Protein AF-A0A0K8UJ64-F1 (afdb_monomer_lite)

pLDDT: mean 93.11, std 8.64, range [41.31, 98.75]

Sequence (157 aa):
MIINDWLKYTELQLVPYGKVTAWTDPTTNITTLYCQHGHSECELNALHACIVEHNDVNEQIKLIRCLLTGHATSLDECAKNLVIDVSVVKECKSTRSTPDILKKYGEMTDALDLSFVPSVTFDDKFDRWRQRYFIYNFPIIFCREYNNKFNISLPQC

Organism: Bactrocera latifrons (NCBI:txid174628)

Radius of gyration: 17.2 Å; chains: 1; bounding box: 41×23×53 Å

Foldseek 3Di:
DVVPQCVVVDPDDDQLDWDKDWDADPVPRDIDIDDPVPDVSLLLSLLLLLLRVPDDPVSSCQQNVQVVPDPPRDSVNSCVVVVHDCVSSVVSSVVDDSCVSNVVSCVLPVVAPAPGPDFDDDPSDGDNVCRVVCVVCVVVVSQVSSCVVPVDGRPSD

Secondary structure (DSSP, 8-state):
-TTHHHHTT---------S-EEEE-TTT--EEEE-TT-HHHHHHHHHHHHHHHHS-HHHHHHHHHHHHT-TT--HHHHHHHHT---HHHHHHHHHS-HHHHHHHHHHHHHTS---SSS---BTTB--TTTHHHHHHTHHHHHHHHHHHHHS---TT-

InterPro domains:
  IPR004911 Gamma interferon inducible lysosomal thiol reductase GILT [PF03227] (5-81)
  IPR004911 Gamma interferon inducible lysosomal thiol reductase GILT [PTHR13234] (6-149)

Structure (mmCIF, N/CA/C/O backbone):
data_AF-A0A0K8UJ64-F1
#
_entry.id   AF-A0A0K8UJ64-F1
#
loop_
_atom_site.group_PDB
_atom_site.id
_atom_site.type_symbol
_atom_site.label_atom_id
_atom_site.label_alt_id
_atom_site.label_comp_id
_atom_site.label_asym_id
_atom_site.label_entity_id
_atom_site.label_seq_id
_atom_site.pdbx_PDB_ins_code
_atom_site.Cartn_x
_atom_site.Cartn_y
_atom_site.Cartn_z
_atom_site.occupancy
_atom_site.B_iso_or_equiv
_atom_site.auth_seq_id
_atom_site.auth_comp_id
_atom_site.auth_asym_id
_atom_site.auth_atom_id
_atom_site.pdbx_PDB_model_num
ATOM 1 N N . MET A 1 1 ? -0.816 7.435 22.000 1.00 41.31 1 MET A N 1
ATOM 2 C CA . MET A 1 1 ? -0.368 6.517 20.930 1.00 41.31 1 MET A CA 1
ATOM 3 C C . MET A 1 1 ? -1.605 6.082 20.151 1.00 41.31 1 MET A C 1
ATOM 5 O O . MET A 1 1 ? -2.179 5.053 20.450 1.00 41.31 1 MET A O 1
ATOM 9 N N . ILE A 1 2 ? -2.055 6.924 19.213 1.00 46.38 2 ILE A N 1
ATOM 10 C CA . ILE A 1 2 ? -3.376 6.831 18.545 1.00 46.38 2 ILE A CA 1
ATOM 11 C C . ILE A 1 2 ? -3.511 5.572 17.661 1.00 46.38 2 ILE A C 1
ATOM 13 O O . ILE A 1 2 ? -4.613 5.129 17.361 1.00 46.38 2 ILE A O 1
ATOM 17 N N . ILE A 1 3 ? -2.384 4.963 17.279 1.00 52.97 3 ILE A N 1
ATOM 18 C CA . ILE A 1 3 ? -2.336 3.785 16.404 1.00 52.97 3 ILE A CA 1
ATOM 19 C C . ILE A 1 3 ? -2.857 2.515 17.115 1.00 52.97 3 ILE A C 1
ATOM 21 O O . ILE A 1 3 ? -3.455 1.664 16.467 1.00 52.97 3 ILE A O 1
ATOM 25 N N . ASN A 1 4 ? -2.727 2.396 18.443 1.00 58.81 4 ASN A N 1
ATOM 26 C CA . ASN A 1 4 ? -2.998 1.126 19.135 1.00 58.81 4 ASN A CA 1
ATOM 27 C C . ASN A 1 4 ? -4.478 0.858 19.453 1.00 58.81 4 ASN A C 1
ATOM 29 O O . ASN A 1 4 ? -4.840 -0.293 19.699 1.00 58.81 4 ASN A O 1
ATOM 33 N N . ASP A 1 5 ? -5.338 1.877 19.467 1.00 76.44 5 ASP A N 1
ATOM 34 C CA . ASP A 1 5 ? -6.695 1.701 20.002 1.00 76.44 5 ASP A CA 1
ATOM 35 C C . ASP A 1 5 ? -7.638 1.003 19.020 1.00 76.44 5 ASP A C 1
ATOM 37 O O . ASP A 1 5 ? -8.479 0.212 19.443 1.00 76.44 5 ASP A O 1
ATOM 41 N N . TRP A 1 6 ? -7.458 1.239 17.719 1.00 83.38 6 TRP A N 1
ATOM 42 C CA . TRP A 1 6 ? -8.288 0.645 16.668 1.00 83.38 6 TRP A CA 1
ATOM 43 C C . TRP A 1 6 ? -7.678 -0.628 16.092 1.00 83.38 6 TRP A C 1
ATOM 45 O O . TRP A 1 6 ? -8.419 -1.564 15.819 1.00 83.38 6 TRP A O 1
ATOM 55 N N . LEU A 1 7 ? -6.344 -0.707 15.984 1.00 87.38 7 LEU A N 1
ATOM 56 C CA . LEU A 1 7 ? -5.663 -1.836 15.340 1.00 87.38 7 LEU A CA 1
ATOM 57 C C . LEU A 1 7 ? -6.010 -3.198 15.945 1.00 87.38 7 LEU A C 1
ATOM 59 O O . LEU A 1 7 ? -6.192 -4.165 15.218 1.00 87.38 7 LEU A O 1
ATOM 63 N N . LYS A 1 8 ? -6.165 -3.275 17.270 1.00 90.06 8 LYS A N 1
ATOM 64 C CA . LYS A 1 8 ? -6.567 -4.510 17.971 1.00 90.06 8 LYS A CA 1
ATOM 65 C C . LYS A 1 8 ? -7.977 -5.005 17.621 1.00 90.06 8 LYS A C 1
ATOM 67 O O . LYS A 1 8 ? -8.327 -6.126 17.969 1.00 90.06 8 LYS A O 1
ATOM 72 N N . TYR A 1 9 ? -8.785 -4.162 16.984 1.00 92.19 9 TYR A N 1
ATOM 73 C CA . TYR A 1 9 ? -10.144 -4.465 16.545 1.00 92.19 9 TYR A CA 1
ATOM 74 C C . TYR A 1 9 ? -10.241 -4.544 15.014 1.00 92.19 9 TYR A C 1
ATOM 76 O O . TYR A 1 9 ? -11.344 -4.523 14.471 1.00 92.19 9 TYR A O 1
ATOM 84 N N . THR A 1 10 ? -9.103 -4.606 14.313 1.00 90.56 10 THR A N 1
ATOM 85 C CA . THR A 1 10 ? -9.046 -4.631 12.848 1.00 90.56 10 THR A CA 1
ATOM 86 C C . THR A 1 10 ? -8.057 -5.638 12.314 1.00 90.56 10 THR A C 1
ATOM 88 O O . THR A 1 10 ? -6.933 -5.732 12.796 1.00 90.56 10 THR A O 1
ATOM 91 N N . GLU A 1 11 ? -8.425 -6.249 11.199 1.00 93.25 11 GLU A N 1
ATOM 92 C CA . GLU A 1 11 ? -7.473 -6.835 10.265 1.00 93.25 11 GLU A CA 1
ATOM 93 C C . GLU A 1 11 ? -7.157 -5.769 9.210 1.00 93.25 11 GLU A C 1
ATOM 95 O O . GLU A 1 11 ? -7.860 -5.625 8.213 1.00 93.25 11 GLU A O 1
ATOM 100 N N . LEU A 1 12 ? -6.161 -4.923 9.490 1.00 93.62 12 LEU A N 1
ATOM 101 C CA . LEU A 1 12 ? -5.799 -3.839 8.579 1.00 93.62 12 LEU A CA 1
ATOM 102 C C . LEU A 1 12 ? -5.014 -4.382 7.383 1.00 93.62 12 LEU A C 1
ATOM 104 O O . LEU A 1 12 ? -3.971 -5.009 7.554 1.00 93.62 12 LEU A O 1
ATOM 108 N N . GLN A 1 13 ? -5.462 -4.027 6.182 1.00 95.38 13 GLN A N 1
ATOM 109 C CA . GLN A 1 13 ? -4.728 -4.245 4.944 1.00 95.38 13 GLN A CA 1
ATOM 110 C C . GLN A 1 13 ? -4.370 -2.907 4.293 1.00 95.38 13 GLN A C 1
ATOM 112 O O . GLN A 1 13 ? -5.222 -2.038 4.111 1.00 95.38 13 GLN A O 1
ATOM 117 N N . LEU A 1 14 ? -3.100 -2.747 3.923 1.00 96.75 14 LEU A N 1
ATOM 118 C CA . LEU A 1 14 ? -2.613 -1.608 3.148 1.00 96.75 14 LEU A CA 1
ATOM 119 C C . LEU A 1 14 ? -2.417 -2.033 1.688 1.00 96.75 14 LEU A C 1
ATOM 121 O O . LEU A 1 14 ? -1.854 -3.092 1.416 1.00 96.75 14 LEU A O 1
ATOM 125 N N . VAL A 1 15 ? -2.869 -1.200 0.747 1.00 97.38 15 VAL A N 1
ATOM 126 C CA . VAL A 1 15 ? -2.793 -1.463 -0.702 1.00 97.38 15 VAL A CA 1
ATOM 127 C C . VAL A 1 15 ? -2.019 -0.325 -1.384 1.00 97.38 15 VAL A C 1
ATOM 129 O O . VAL A 1 15 ? -2.622 0.638 -1.865 1.00 97.38 15 VAL A O 1
ATOM 132 N N . PRO A 1 16 ? -0.673 -0.364 -1.374 1.00 96.88 16 PRO A N 1
ATOM 133 C CA . PRO A 1 16 ? 0.165 0.672 -1.973 1.00 96.88 16 PRO A CA 1
ATOM 134 C C . PRO A 1 16 ? 0.187 0.551 -3.502 1.00 96.88 16 PRO A C 1
ATOM 136 O O . PRO A 1 16 ? 1.067 -0.071 -4.090 1.00 96.88 16 PRO A O 1
ATOM 139 N N . TYR A 1 17 ? -0.802 1.159 -4.151 1.00 96.31 17 TYR A N 1
ATOM 140 C CA . TYR A 1 17 ? -0.889 1.233 -5.610 1.00 96.31 17 TYR A CA 1
ATOM 141 C C . TYR A 1 17 ? -1.387 2.610 -6.044 1.00 96.31 17 TYR A C 1
ATOM 143 O O . TYR A 1 17 ? -0.667 3.375 -6.677 1.00 96.31 17 TYR A O 1
ATOM 151 N N . GLY A 1 18 ? -2.592 2.982 -5.614 1.00 92.69 18 GLY A N 1
ATOM 152 C CA . GLY A 1 18 ? -3.203 4.256 -5.975 1.00 92.69 18 GLY A CA 1
ATOM 153 C C . GLY A 1 18 ? -3.728 4.255 -7.410 1.00 92.69 18 GLY A C 1
ATOM 154 O O . GLY A 1 18 ? -4.358 3.297 -7.836 1.00 92.69 18 GLY A O 1
ATOM 155 N N . LYS A 1 19 ? -3.521 5.344 -8.156 1.00 93.06 19 LYS A N 1
ATOM 156 C CA . LYS A 1 19 ? -4.030 5.479 -9.533 1.00 93.06 19 LYS A CA 1
ATOM 157 C C . LYS A 1 19 ? -2.909 5.262 -10.543 1.00 93.06 19 LYS A C 1
ATOM 159 O O . LYS A 1 19 ? -2.420 6.218 -11.143 1.00 93.06 19 LYS A O 1
ATOM 164 N N . VAL A 1 20 ? -2.505 4.008 -10.707 1.00 94.75 20 VAL A N 1
ATOM 165 C CA . VAL A 1 20 ? -1.498 3.599 -11.692 1.00 94.75 20 VAL A CA 1
ATOM 166 C C . VAL A 1 20 ? -2.202 3.002 -12.899 1.00 94.75 20 VAL A C 1
ATOM 168 O O . VAL A 1 20 ? -3.146 2.237 -12.757 1.00 94.75 20 VAL A O 1
ATOM 171 N N . THR A 1 21 ? -1.749 3.357 -14.097 1.00 93.75 21 THR A N 1
ATOM 172 C CA . THR A 1 21 ? -2.154 2.659 -15.322 1.00 93.75 21 THR A CA 1
ATOM 173 C C . THR A 1 21 ? -1.084 1.641 -15.682 1.00 93.75 21 THR A C 1
ATOM 175 O O . THR A 1 21 ? 0.091 1.994 -15.763 1.00 93.75 21 THR A O 1
ATOM 178 N N . ALA A 1 22 ? -1.475 0.392 -15.919 1.00 94.94 22 ALA A N 1
ATOM 179 C CA . ALA A 1 22 ? -0.583 -0.647 -16.418 1.00 94.94 22 ALA A CA 1
ATOM 180 C C . ALA A 1 22 ? -0.844 -0.906 -17.907 1.00 94.94 22 ALA A C 1
ATOM 182 O O . ALA A 1 22 ? -1.991 -1.016 -18.336 1.00 94.94 22 ALA A O 1
ATOM 183 N N . TRP A 1 23 ? 0.219 -1.038 -18.696 1.00 95.62 23 TRP A N 1
ATOM 184 C CA . TRP A 1 23 ? 0.135 -1.480 -20.087 1.00 95.62 23 TRP A CA 1
ATOM 185 C C . TRP A 1 23 ? 1.131 -2.605 -20.329 1.00 95.62 23 TRP A C 1
ATOM 187 O O . TRP A 1 23 ? 2.309 -2.460 -20.013 1.00 95.62 23 TRP A O 1
ATOM 197 N N . THR A 1 24 ? 0.661 -3.718 -20.890 1.00 96.00 24 THR A N 1
ATOM 198 C CA . THR A 1 24 ? 1.523 -4.836 -21.288 1.00 96.00 24 THR A CA 1
ATOM 199 C C . THR A 1 24 ? 1.629 -4.865 -22.798 1.00 96.00 24 THR A C 1
ATOM 201 O O . THR A 1 24 ? 0.616 -4.954 -23.493 1.00 96.00 24 THR A O 1
ATOM 204 N N . ASP A 1 25 ? 2.857 -4.789 -23.295 1.00 96.12 25 ASP A N 1
ATOM 205 C CA . ASP A 1 25 ? 3.138 -4.872 -24.719 1.00 96.12 25 ASP A CA 1
ATOM 206 C C . ASP A 1 25 ? 2.781 -6.276 -25.243 1.00 96.12 25 ASP A C 1
ATOM 208 O O . ASP A 1 25 ? 3.360 -7.261 -24.775 1.00 96.12 25 ASP A O 1
ATOM 212 N N . PRO A 1 26 ? 1.869 -6.409 -26.222 1.00 95.88 26 PRO A N 1
ATOM 213 C CA . PRO A 1 26 ? 1.469 -7.714 -26.745 1.00 95.88 26 PRO A CA 1
ATOM 214 C C . PRO A 1 26 ? 2.578 -8.434 -27.531 1.00 95.88 26 PRO A C 1
ATOM 216 O O . PRO A 1 26 ? 2.464 -9.632 -27.773 1.00 95.88 26 PRO A O 1
ATOM 219 N N . THR A 1 27 ? 3.635 -7.733 -27.952 1.00 97.25 27 THR A N 1
ATOM 220 C CA . THR A 1 27 ? 4.755 -8.300 -28.719 1.00 97.25 27 THR A CA 1
ATOM 221 C C . THR A 1 27 ? 5.911 -8.755 -27.833 1.00 97.25 27 THR A C 1
ATOM 223 O O . THR A 1 27 ? 6.501 -9.802 -28.092 1.00 97.25 27 THR A O 1
ATOM 226 N N . THR A 1 28 ? 6.228 -7.995 -26.782 1.00 96.69 28 THR A N 1
ATOM 227 C CA . THR A 1 28 ? 7.360 -8.281 -25.881 1.00 96.69 28 THR A CA 1
ATOM 228 C C . THR A 1 28 ? 6.934 -8.897 -24.550 1.00 96.69 28 THR A C 1
ATOM 230 O O . THR A 1 28 ? 7.778 -9.423 -23.827 1.00 96.69 28 THR A O 1
ATOM 233 N N . ASN A 1 29 ? 5.637 -8.851 -24.222 1.00 94.94 29 ASN A N 1
ATOM 234 C CA . ASN A 1 29 ? 5.073 -9.237 -22.928 1.00 94.94 29 ASN A CA 1
ATOM 235 C C . ASN A 1 29 ? 5.678 -8.459 -21.738 1.00 94.94 29 ASN A C 1
ATOM 237 O O . ASN A 1 29 ? 5.704 -8.948 -20.609 1.00 94.94 29 ASN A O 1
ATOM 241 N N . ILE A 1 30 ? 6.184 -7.246 -21.987 1.00 95.56 30 ILE A N 1
ATOM 242 C CA . ILE A 1 30 ? 6.732 -6.357 -20.958 1.00 95.56 30 ILE A CA 1
ATOM 243 C C . ILE A 1 30 ? 5.617 -5.447 -20.439 1.00 95.56 30 ILE A C 1
ATOM 245 O O . ILE A 1 30 ? 4.972 -4.738 -21.213 1.00 95.56 30 ILE A O 1
ATOM 249 N N . THR A 1 31 ? 5.415 -5.433 -19.121 1.00 96.06 31 THR A N 1
ATOM 250 C CA . THR A 1 31 ? 4.485 -4.512 -18.454 1.00 96.06 31 THR A CA 1
ATOM 251 C C . THR A 1 31 ? 5.179 -3.206 -18.070 1.00 96.06 31 THR A C 1
ATOM 253 O O . THR A 1 31 ? 6.194 -3.210 -17.376 1.00 96.06 31 THR A O 1
ATOM 256 N N . THR A 1 32 ? 4.591 -2.082 -18.474 1.00 9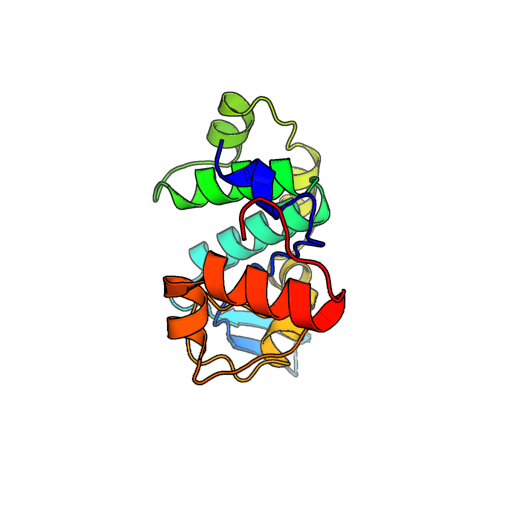6.19 32 THR A N 1
ATOM 257 C CA . THR A 1 32 ? 4.982 -0.723 -18.083 1.00 96.19 32 THR A CA 1
ATOM 258 C C . THR A 1 32 ? 3.925 -0.129 -17.156 1.00 96.19 32 THR A C 1
ATOM 260 O O . THR A 1 32 ? 2.727 -0.270 -17.408 1.00 96.19 32 THR A O 1
ATOM 263 N N . LEU A 1 33 ? 4.367 0.547 -16.093 1.00 97.44 33 LEU A N 1
ATOM 264 C CA . LEU A 1 33 ? 3.499 1.249 -15.148 1.00 97.44 33 LEU A CA 1
ATOM 265 C C . LEU A 1 33 ? 3.608 2.766 -15.323 1.00 97.44 33 LEU A C 1
ATOM 267 O O . LEU A 1 33 ? 4.707 3.316 -15.393 1.00 97.44 33 LEU A O 1
ATOM 271 N N . TYR A 1 34 ? 2.458 3.434 -15.335 1.00 96.44 34 TYR A N 1
ATOM 272 C CA . TYR A 1 34 ? 2.326 4.883 -15.433 1.00 96.44 34 TYR A CA 1
ATOM 273 C C . TYR A 1 34 ? 1.660 5.421 -14.165 1.00 96.44 34 TYR A C 1
ATOM 275 O O . TYR A 1 34 ? 0.440 5.336 -14.007 1.00 96.44 34 TYR A O 1
ATOM 283 N N . CYS A 1 35 ? 2.474 5.955 -13.254 1.00 95.31 35 CYS A N 1
ATOM 284 C CA . CYS A 1 35 ? 2.020 6.606 -12.025 1.00 95.31 35 CYS A CA 1
ATOM 285 C C . CYS A 1 35 ? 1.830 8.123 -12.239 1.00 95.31 35 CYS A C 1
ATOM 287 O O . CYS A 1 35 ? 2.455 8.716 -13.122 1.00 95.31 35 CYS A O 1
ATOM 289 N N . GLN A 1 36 ? 0.960 8.760 -11.448 1.00 91.88 36 GLN A N 1
ATOM 290 C CA . GLN A 1 36 ? 0.543 10.162 -11.626 1.00 91.88 36 GLN A CA 1
ATOM 291 C C . GLN A 1 36 ? 1.698 11.165 -11.478 1.00 91.88 36 GLN A C 1
ATOM 293 O O . GLN A 1 36 ? 1.698 12.217 -12.114 1.00 91.88 36 GLN A O 1
ATOM 298 N N . HIS A 1 37 ? 2.688 10.817 -10.664 1.00 91.12 37 HIS A N 1
ATOM 299 C CA . HIS A 1 37 ? 3.880 11.594 -10.352 1.00 91.12 37 HIS A CA 1
ATOM 300 C C . HIS A 1 37 ? 5.150 10.962 -10.956 1.00 91.12 37 HIS A C 1
ATOM 302 O O . HIS A 1 37 ? 6.266 11.275 -10.543 1.00 91.12 37 HIS A O 1
ATOM 308 N N . GLY A 1 38 ? 4.995 10.093 -11.963 1.00 93.25 38 GLY A N 1
ATOM 309 C CA . GLY A 1 38 ? 6.095 9.504 -12.726 1.00 93.25 38 GLY A CA 1
ATOM 310 C C . GLY A 1 38 ? 6.745 8.279 -12.076 1.00 93.25 38 GLY A C 1
ATOM 311 O O . GLY A 1 38 ? 6.213 7.667 -11.153 1.00 93.25 38 GLY A O 1
ATOM 312 N N . HIS A 1 39 ? 7.910 7.889 -12.599 1.00 94.50 39 HIS A N 1
ATOM 313 C CA . HIS A 1 39 ? 8.565 6.623 -12.248 1.00 94.50 39 HIS A CA 1
ATOM 314 C C . HIS A 1 39 ? 8.944 6.516 -10.762 1.00 94.50 39 HIS A C 1
ATOM 316 O O . HIS A 1 39 ? 8.794 5.450 -10.173 1.00 94.50 39 HIS A O 1
ATOM 322 N N . SER A 1 40 ? 9.373 7.615 -10.134 1.00 93.56 40 SER A N 1
ATOM 323 C CA . SER A 1 40 ? 9.736 7.626 -8.712 1.00 93.56 40 SER A CA 1
ATOM 324 C C . SER A 1 40 ? 8.566 7.256 -7.799 1.00 93.56 40 SER A C 1
ATOM 326 O O . SER A 1 40 ? 8.769 6.553 -6.815 1.00 93.56 40 SER A O 1
ATOM 328 N N . GLU A 1 41 ? 7.339 7.666 -8.131 1.00 94.38 41 GLU A N 1
ATOM 329 C CA . GLU A 1 41 ? 6.144 7.243 -7.395 1.00 94.38 41 GLU A CA 1
ATOM 330 C C . GLU A 1 41 ? 5.906 5.740 -7.536 1.00 94.38 41 GLU A C 1
ATOM 332 O O . GLU A 1 41 ? 5.625 5.081 -6.540 1.00 94.38 41 GLU A O 1
ATOM 337 N N . CYS A 1 42 ? 6.076 5.174 -8.735 1.00 96.81 42 CYS A N 1
ATOM 338 C CA . CYS A 1 42 ? 5.956 3.727 -8.918 1.00 96.81 42 CYS A CA 1
ATOM 339 C C . CYS A 1 42 ? 6.995 2.964 -8.077 1.00 96.81 42 CYS A C 1
ATOM 341 O O . CYS A 1 42 ? 6.663 1.962 -7.447 1.00 96.81 42 CYS A O 1
ATOM 343 N N . GLU A 1 43 ? 8.239 3.450 -8.024 1.00 96.62 43 GLU A N 1
ATOM 344 C CA . GLU A 1 43 ? 9.297 2.848 -7.206 1.00 96.62 43 GLU A CA 1
ATOM 345 C C . GLU A 1 43 ? 9.001 2.938 -5.702 1.00 96.62 43 GLU A C 1
ATOM 347 O O . GLU A 1 43 ? 9.238 1.973 -4.970 1.00 96.62 43 GLU A O 1
ATOM 352 N N . LEU A 1 44 ? 8.437 4.059 -5.238 1.00 95.62 44 LEU A N 1
ATOM 353 C CA . LEU A 1 44 ? 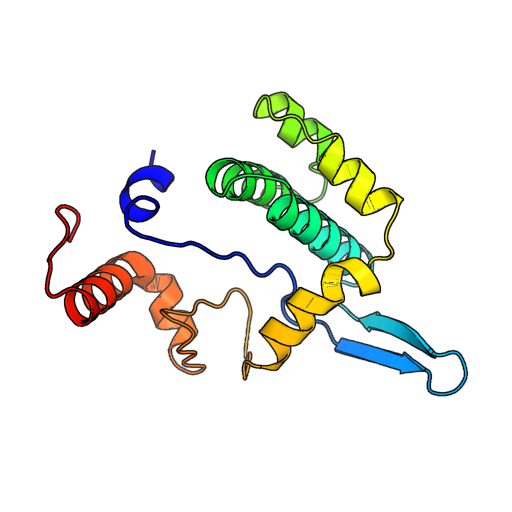8.007 4.228 -3.847 1.00 95.62 44 LEU A CA 1
ATOM 354 C C . LEU A 1 44 ? 6.789 3.361 -3.508 1.00 95.62 44 LEU A C 1
ATOM 356 O O . LEU A 1 44 ? 6.753 2.761 -2.436 1.00 95.62 44 LEU A O 1
ATOM 360 N N . ASN A 1 45 ? 5.827 3.219 -4.421 1.00 97.44 45 ASN A N 1
ATOM 361 C CA . ASN A 1 45 ? 4.711 2.289 -4.253 1.00 97.44 45 ASN A CA 1
ATOM 362 C C . ASN A 1 45 ? 5.218 0.849 -4.133 1.00 97.44 45 ASN A C 1
ATOM 364 O O . ASN A 1 45 ? 4.795 0.128 -3.233 1.00 97.44 45 ASN A O 1
ATOM 368 N N . ALA A 1 46 ? 6.174 0.442 -4.976 1.00 98.31 46 ALA A N 1
ATOM 369 C CA . ALA A 1 46 ? 6.797 -0.875 -4.873 1.00 98.31 46 ALA A CA 1
ATOM 370 C C . ALA A 1 46 ? 7.550 -1.050 -3.545 1.00 98.31 46 ALA A C 1
ATOM 372 O O . ALA A 1 46 ? 7.511 -2.121 -2.944 1.00 98.31 46 ALA A O 1
ATOM 373 N N . LEU A 1 47 ? 8.227 -0.007 -3.054 1.00 98.25 47 LEU A N 1
ATOM 37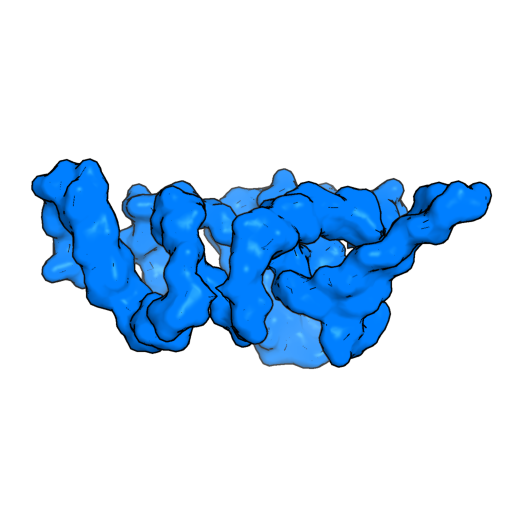4 C CA . LEU A 1 47 ? 8.896 -0.046 -1.752 1.00 98.25 47 LEU A CA 1
ATOM 375 C C . LEU A 1 47 ? 7.883 -0.252 -0.617 1.00 98.25 47 LEU A C 1
ATOM 377 O O . LEU A 1 47 ? 8.084 -1.114 0.236 1.00 98.25 47 LEU A O 1
ATOM 381 N N . HIS A 1 48 ? 6.775 0.491 -0.633 1.00 98.19 48 HIS A N 1
ATOM 382 C CA . HIS A 1 48 ? 5.681 0.310 0.319 1.00 98.19 48 HIS A CA 1
ATOM 383 C C . HIS A 1 48 ? 5.054 -1.089 0.216 1.00 98.19 48 HIS A C 1
ATOM 385 O O . HIS A 1 48 ? 4.744 -1.681 1.243 1.00 98.19 48 HIS A O 1
ATOM 391 N N . ALA A 1 49 ? 4.916 -1.647 -0.989 1.00 98.62 49 ALA A N 1
ATOM 392 C CA . ALA A 1 49 ? 4.436 -3.013 -1.199 1.00 98.62 49 ALA A CA 1
ATOM 393 C C . ALA A 1 49 ? 5.360 -4.058 -0.557 1.00 98.62 49 ALA A C 1
ATOM 395 O O . ALA A 1 49 ? 4.877 -4.919 0.174 1.00 98.62 49 ALA A O 1
ATOM 396 N N . CYS A 1 50 ? 6.679 -3.945 -0.736 1.00 98.75 50 CYS A N 1
ATOM 397 C CA . CYS A 1 50 ? 7.636 -4.829 -0.064 1.00 98.75 50 CYS A CA 1
ATOM 398 C C . CYS A 1 50 ? 7.569 -4.710 1.471 1.00 98.75 50 CYS A C 1
ATOM 400 O O . CYS A 1 50 ? 7.693 -5.717 2.161 1.00 98.75 50 CYS A O 1
ATOM 402 N N . ILE A 1 51 ? 7.330 -3.510 2.018 1.00 98.69 51 ILE A N 1
ATOM 403 C CA . ILE A 1 51 ? 7.087 -3.330 3.462 1.00 98.69 51 ILE A CA 1
ATOM 404 C C . ILE A 1 51 ? 5.817 -4.082 3.891 1.00 98.69 51 ILE A C 1
ATOM 406 O O . ILE A 1 51 ? 5.827 -4.793 4.891 1.00 98.69 51 ILE A O 1
ATOM 410 N N . VAL A 1 52 ? 4.724 -3.961 3.130 1.00 98.56 52 VAL A N 1
ATOM 411 C CA . VAL A 1 52 ? 3.462 -4.667 3.417 1.00 98.56 52 VAL A CA 1
ATOM 412 C C . VAL A 1 52 ? 3.626 -6.191 3.369 1.00 98.56 52 VAL A C 1
ATOM 414 O O . VAL A 1 52 ? 2.994 -6.895 4.152 1.00 98.56 52 VAL A O 1
ATOM 417 N N . GLU A 1 53 ? 4.480 -6.716 2.491 1.00 98.25 53 GLU A N 1
ATOM 418 C CA . GLU A 1 53 ? 4.717 -8.161 2.362 1.00 98.25 53 GLU A CA 1
ATOM 419 C C . GLU A 1 53 ? 5.591 -8.750 3.478 1.00 98.25 53 GLU A C 1
ATOM 421 O O . GLU A 1 53 ? 5.458 -9.936 3.782 1.00 98.25 53 GLU A O 1
ATOM 426 N N . HIS A 1 54 ? 6.477 -7.952 4.084 1.00 98.19 54 HIS A N 1
ATOM 427 C CA . HIS A 1 54 ? 7.563 -8.470 4.926 1.00 98.19 54 HIS A CA 1
ATOM 428 C C . HIS A 1 54 ? 7.605 -7.938 6.362 1.00 98.19 54 HIS A C 1
ATOM 430 O O . HIS A 1 54 ? 8.459 -8.371 7.133 1.00 98.19 54 HIS A O 1
ATOM 436 N N . ASN A 1 55 ? 6.691 -7.050 6.747 1.00 97.94 55 ASN A N 1
ATOM 437 C CA . ASN A 1 55 ? 6.614 -6.503 8.101 1.00 97.94 55 ASN A CA 1
ATOM 438 C C . ASN A 1 55 ? 5.238 -6.744 8.727 1.00 97.94 55 ASN A C 1
ATOM 440 O O . ASN A 1 55 ? 4.241 -6.877 8.017 1.00 97.94 55 ASN A O 1
ATOM 444 N N . ASP A 1 56 ? 5.154 -6.757 10.060 1.00 95.94 56 ASP A N 1
ATOM 445 C CA . ASP A 1 56 ? 3.856 -6.762 10.741 1.00 95.94 56 ASP A CA 1
ATOM 446 C C . ASP A 1 56 ? 3.158 -5.398 10.619 1.00 95.94 56 ASP A C 1
ATOM 448 O O . ASP A 1 56 ? 3.794 -4.368 10.395 1.00 95.94 56 ASP A O 1
ATOM 452 N N . VAL A 1 57 ? 1.835 -5.368 10.792 1.00 94.81 57 VAL A N 1
ATOM 453 C CA . VAL A 1 57 ? 1.010 -4.162 10.598 1.00 94.81 57 VAL A CA 1
ATOM 454 C C . VAL A 1 57 ? 1.522 -2.934 11.369 1.00 94.81 57 VAL A C 1
ATOM 456 O O . VAL A 1 57 ? 1.427 -1.812 10.862 1.00 94.81 57 VAL A O 1
ATOM 459 N N . ASN A 1 58 ? 2.094 -3.095 12.568 1.00 94.00 58 ASN A N 1
ATOM 460 C CA . ASN A 1 58 ? 2.623 -1.951 13.315 1.00 94.00 58 ASN A CA 1
ATOM 461 C C . ASN A 1 58 ? 3.876 -1.377 12.654 1.00 94.00 58 ASN A C 1
ATOM 463 O O . ASN A 1 58 ? 4.021 -0.156 12.562 1.00 94.00 58 ASN A O 1
ATOM 467 N N . GLU A 1 59 ? 4.789 -2.242 12.224 1.00 96.19 59 GLU A N 1
ATOM 468 C CA . GLU A 1 59 ? 5.990 -1.850 11.492 1.00 96.19 59 GLU A CA 1
ATOM 469 C C . GLU A 1 59 ? 5.643 -1.252 10.128 1.00 96.19 59 GLU A C 1
ATOM 471 O O . GLU A 1 59 ? 6.171 -0.191 9.793 1.00 96.19 59 GLU A O 1
ATOM 476 N N . GLN A 1 60 ? 4.686 -1.845 9.402 1.00 97.06 60 GLN A N 1
ATOM 477 C CA . GLN A 1 60 ? 4.178 -1.316 8.134 1.00 97.06 60 GLN A CA 1
ATOM 478 C C . GLN A 1 60 ? 3.731 0.141 8.280 1.00 97.06 60 GLN A C 1
ATOM 480 O O . GLN A 1 60 ? 4.214 1.017 7.563 1.00 97.06 60 GLN A O 1
ATOM 485 N N . ILE A 1 61 ? 2.854 0.427 9.252 1.00 94.81 61 ILE A N 1
ATOM 486 C CA . ILE A 1 61 ? 2.354 1.786 9.497 1.00 94.81 61 ILE A CA 1
ATOM 487 C C . ILE A 1 61 ? 3.497 2.734 9.850 1.00 94.81 61 ILE A C 1
ATOM 489 O O . ILE A 1 61 ? 3.532 3.856 9.346 1.00 94.81 61 ILE A O 1
ATOM 493 N N . LYS A 1 62 ? 4.421 2.324 10.727 1.00 94.94 62 LYS A N 1
ATOM 494 C CA . LYS A 1 62 ? 5.530 3.184 11.164 1.00 94.94 62 LYS A CA 1
ATOM 495 C C . LYS A 1 62 ? 6.470 3.523 10.008 1.00 94.94 62 LYS A C 1
ATOM 497 O O . LYS A 1 62 ? 6.774 4.700 9.814 1.00 94.94 62 LYS A O 1
ATOM 502 N N . LEU A 1 63 ? 6.899 2.518 9.244 1.00 97.00 63 LEU A N 1
ATOM 503 C CA . LEU A 1 63 ? 7.812 2.681 8.114 1.00 97.00 63 LEU A CA 1
ATOM 504 C C . LEU A 1 63 ? 7.167 3.506 6.999 1.00 97.00 63 LEU A C 1
ATOM 506 O O . LEU A 1 63 ? 7.734 4.519 6.595 1.00 97.00 63 LEU A O 1
ATOM 510 N N . ILE A 1 64 ? 5.959 3.138 6.557 1.00 96.31 64 ILE A N 1
ATOM 511 C CA . ILE A 1 64 ? 5.251 3.853 5.484 1.00 96.31 64 ILE A CA 1
ATOM 512 C C . ILE A 1 64 ? 4.955 5.290 5.911 1.00 96.31 64 ILE A C 1
ATOM 514 O O . ILE A 1 64 ? 5.211 6.220 5.154 1.00 96.31 64 ILE A O 1
ATOM 518 N N . ARG A 1 65 ? 4.486 5.519 7.145 1.00 94.38 65 ARG A N 1
ATOM 519 C CA . ARG A 1 65 ? 4.270 6.884 7.645 1.00 94.38 65 ARG A CA 1
ATOM 520 C C . ARG A 1 65 ? 5.555 7.703 7.617 1.00 94.38 65 ARG A C 1
ATOM 522 O O . ARG A 1 65 ? 5.500 8.866 7.239 1.00 94.38 65 ARG A O 1
ATOM 529 N N . CYS A 1 66 ? 6.679 7.123 8.032 1.00 95.44 66 CYS A N 1
ATOM 530 C CA . CYS A 1 66 ? 7.968 7.801 7.992 1.00 95.44 66 CYS A CA 1
ATOM 531 C C . CYS A 1 66 ? 8.352 8.181 6.551 1.00 95.44 66 CYS A C 1
ATOM 533 O O . CYS A 1 66 ? 8.647 9.346 6.291 1.00 95.44 66 CYS A O 1
ATOM 535 N N . LEU A 1 67 ? 8.222 7.254 5.600 1.00 94.62 67 LEU A N 1
ATOM 536 C CA . LEU A 1 67 ? 8.487 7.500 4.177 1.00 94.62 67 LEU A CA 1
ATOM 537 C C . LEU A 1 67 ? 7.547 8.548 3.555 1.00 94.62 67 LEU A C 1
ATOM 539 O O . LEU A 1 67 ? 7.954 9.289 2.667 1.00 94.62 67 LEU A O 1
ATOM 543 N N . LEU A 1 68 ? 6.313 8.670 4.051 1.00 90.44 68 LEU A N 1
ATOM 544 C CA . LEU A 1 68 ? 5.355 9.689 3.609 1.00 90.44 68 LEU A CA 1
ATOM 545 C C . LEU A 1 68 ? 5.627 11.092 4.182 1.00 90.44 68 LEU A C 1
ATOM 547 O O . LEU A 1 68 ? 5.031 12.059 3.710 1.00 90.44 68 LEU A O 1
ATOM 551 N N . THR A 1 69 ? 6.481 11.235 5.205 1.00 81.44 69 THR A N 1
ATOM 552 C CA . THR A 1 69 ? 6.697 12.531 5.882 1.00 81.44 69 THR A CA 1
ATOM 553 C C . THR A 1 69 ? 7.663 13.484 5.170 1.00 81.44 69 THR A C 1
ATOM 555 O O . THR A 1 69 ? 7.726 14.654 5.551 1.00 81.44 69 THR A O 1
ATOM 558 N N . GLY A 1 70 ? 8.367 13.054 4.117 1.00 67.06 70 GLY A N 1
ATOM 559 C CA . GLY A 1 70 ? 9.303 13.918 3.396 1.00 67.06 70 GLY A CA 1
ATOM 560 C C . GLY A 1 70 ? 9.671 13.420 1.999 1.00 67.06 70 GLY A C 1
ATOM 561 O O . GLY A 1 70 ? 9.711 12.226 1.735 1.00 67.06 70 GLY A O 1
ATOM 562 N N . HIS A 1 71 ? 10.000 14.352 1.099 1.00 63.38 71 HIS A N 1
ATOM 563 C CA . HIS A 1 71 ? 10.386 14.042 -0.287 1.00 63.38 71 HIS A CA 1
ATOM 564 C C . HIS A 1 71 ? 11.748 13.334 -0.427 1.00 63.38 71 HIS A C 1
ATOM 566 O O . HIS A 1 71 ? 12.045 12.813 -1.497 1.00 63.38 71 HIS A O 1
ATOM 572 N N . ALA A 1 72 ? 12.580 13.338 0.622 1.00 76.19 72 ALA A N 1
ATOM 573 C CA . ALA A 1 72 ? 13.940 12.789 0.607 1.00 76.19 72 ALA A CA 1
ATOM 574 C C . ALA A 1 72 ? 14.198 11.744 1.708 1.00 76.19 72 ALA A C 1
ATOM 576 O O . ALA A 1 72 ? 15.334 11.304 1.878 1.00 76.19 72 ALA A O 1
ATOM 577 N N . THR A 1 73 ? 13.171 11.357 2.471 1.00 86.00 73 THR A N 1
ATOM 578 C CA . THR A 1 73 ? 13.330 10.393 3.562 1.00 86.00 73 THR A CA 1
ATOM 579 C C . THR A 1 73 ? 13.581 9.004 2.984 1.00 86.00 73 THR A C 1
ATOM 581 O O . THR A 1 73 ? 12.791 8.494 2.190 1.00 86.00 73 THR A O 1
ATOM 584 N N . SER A 1 74 ? 14.695 8.387 3.375 1.00 93.56 74 SER A N 1
ATOM 585 C CA . SER A 1 74 ? 15.067 7.051 2.900 1.00 93.56 74 SER A CA 1
ATOM 586 C C . SER A 1 74 ? 14.530 5.950 3.816 1.00 93.56 74 SER A C 1
ATOM 588 O O . SER A 1 74 ? 14.314 6.163 5.012 1.00 93.56 74 SER A O 1
ATOM 590 N N . LEU A 1 75 ? 14.388 4.735 3.271 1.00 95.94 75 LEU A N 1
ATOM 591 C CA . LEU A 1 75 ? 14.062 3.550 4.070 1.00 95.94 75 LEU A CA 1
ATOM 592 C C . LEU A 1 75 ? 15.076 3.346 5.205 1.00 95.94 75 LEU A C 1
ATOM 594 O O . LEU A 1 75 ? 14.676 3.008 6.313 1.00 95.94 75 LEU A O 1
ATOM 598 N N . ASP A 1 76 ? 16.361 3.596 4.951 1.00 96.50 76 ASP A N 1
ATOM 599 C CA . ASP A 1 76 ? 17.434 3.415 5.936 1.00 96.50 76 ASP A CA 1
ATOM 600 C C . ASP A 1 76 ? 17.329 4.375 7.109 1.00 96.50 76 ASP A C 1
ATOM 602 O O . ASP A 1 76 ? 17.527 3.985 8.260 1.00 96.50 76 ASP A O 1
ATOM 606 N N . GLU A 1 77 ? 16.979 5.626 6.828 1.00 95.62 77 GLU A N 1
ATOM 607 C CA . GLU A 1 77 ? 16.731 6.620 7.862 1.00 95.62 77 GLU A CA 1
ATOM 608 C C . GLU A 1 77 ? 15.533 6.218 8.732 1.00 95.62 77 GLU A C 1
ATOM 610 O O . GLU A 1 77 ? 15.636 6.205 9.961 1.00 95.62 77 GLU A O 1
ATOM 615 N N . CYS A 1 78 ? 14.423 5.815 8.105 1.00 96.62 78 CYS A N 1
ATOM 616 C CA . CYS A 1 78 ? 13.239 5.342 8.817 1.00 96.62 78 CYS A CA 1
ATOM 617 C C . CYS A 1 78 ? 13.530 4.099 9.661 1.00 96.62 78 CYS A C 1
ATOM 619 O O . CYS A 1 78 ? 13.215 4.075 10.849 1.00 96.62 78 CYS A O 1
ATOM 621 N N . ALA A 1 79 ? 14.165 3.091 9.067 1.00 97.19 79 ALA A N 1
ATOM 622 C CA . ALA A 1 79 ? 14.515 1.835 9.715 1.00 97.19 79 ALA A CA 1
ATOM 623 C C . ALA A 1 79 ? 15.429 2.057 10.924 1.00 97.19 79 ALA A C 1
ATOM 625 O O . ALA A 1 79 ? 15.168 1.531 12.005 1.00 97.19 79 ALA A O 1
ATOM 626 N N . LYS A 1 80 ? 16.449 2.912 10.779 1.00 97.12 80 LYS A N 1
ATOM 627 C CA . LYS A 1 80 ? 17.361 3.268 11.870 1.00 97.12 80 LYS A CA 1
ATOM 628 C C . LYS A 1 80 ? 16.637 3.975 13.014 1.00 97.12 80 LYS A C 1
ATOM 630 O O . LYS A 1 80 ? 16.841 3.614 14.169 1.00 97.12 80 LYS A O 1
ATOM 635 N N . ASN A 1 81 ? 15.800 4.966 12.706 1.00 95.31 81 ASN A N 1
ATOM 636 C CA . ASN A 1 81 ? 15.079 5.741 13.720 1.00 95.31 81 ASN A CA 1
ATOM 637 C C . ASN A 1 81 ? 14.021 4.906 14.454 1.00 95.31 81 ASN A C 1
ATOM 639 O O . ASN A 1 81 ? 13.754 5.140 15.631 1.00 95.31 81 ASN A O 1
ATOM 643 N N . LEU A 1 82 ? 13.413 3.944 13.759 1.00 96.44 82 LEU A N 1
ATOM 644 C CA . LEU A 1 82 ? 12.377 3.067 14.302 1.00 96.44 82 LEU A CA 1
ATOM 645 C C . LEU A 1 82 ? 12.937 1.777 14.915 1.00 96.44 82 LEU A C 1
ATOM 647 O O . LEU A 1 82 ? 12.189 1.075 15.591 1.00 96.44 82 LEU A O 1
ATOM 651 N N . VAL A 1 83 ? 14.230 1.497 14.711 1.00 97.62 83 VAL A N 1
ATOM 652 C CA . VAL A 1 83 ? 14.914 0.261 15.120 1.00 97.62 83 VAL A CA 1
ATOM 653 C C . VAL A 1 83 ? 14.214 -0.973 14.533 1.00 97.62 83 VAL A C 1
ATOM 655 O O . VAL A 1 83 ? 13.881 -1.915 15.244 1.00 97.62 83 VAL A O 1
ATOM 658 N N . ILE A 1 84 ? 13.963 -0.939 13.221 1.00 97.88 84 ILE A N 1
ATOM 659 C CA . ILE A 1 84 ? 13.324 -2.024 12.460 1.00 97.88 84 ILE A CA 1
ATOM 660 C C . ILE A 1 84 ? 14.335 -2.584 11.459 1.00 97.88 84 ILE A C 1
ATOM 662 O O . ILE A 1 84 ? 14.980 -1.816 10.741 1.00 97.88 84 ILE A O 1
ATOM 666 N N . ASP A 1 85 ? 14.469 -3.910 11.392 1.00 97.62 85 ASP A N 1
ATOM 667 C CA . ASP A 1 85 ? 15.249 -4.555 10.335 1.00 97.62 85 ASP A CA 1
ATOM 668 C C . ASP A 1 85 ? 14.452 -4.562 9.027 1.00 97.62 85 ASP A C 1
ATOM 670 O O . ASP A 1 85 ? 13.321 -5.035 8.952 1.00 97.62 85 ASP A O 1
ATOM 674 N N . VAL A 1 86 ? 15.064 -4.020 7.980 1.00 98.19 86 VAL A N 1
ATOM 675 C CA . VAL A 1 86 ? 14.467 -3.877 6.647 1.00 98.19 86 VAL A CA 1
ATOM 676 C C . VAL A 1 86 ? 15.282 -4.607 5.582 1.00 98.19 86 VAL A C 1
ATOM 678 O O . VAL A 1 86 ? 15.125 -4.347 4.390 1.00 98.19 86 VAL A O 1
ATOM 681 N N . SER A 1 87 ? 16.169 -5.518 5.991 1.00 98.44 87 SER A N 1
ATOM 682 C CA . SER A 1 87 ? 17.014 -6.290 5.074 1.00 98.44 87 SER A CA 1
ATOM 683 C C . SER A 1 87 ? 16.177 -7.060 4.046 1.00 98.44 87 SER A C 1
ATOM 685 O O . SER A 1 87 ? 16.451 -6.976 2.850 1.00 98.44 87 SER A O 1
ATOM 687 N N . VAL A 1 88 ? 15.085 -7.696 4.487 1.00 98.31 88 VAL A N 1
ATOM 688 C CA . VAL A 1 88 ? 14.157 -8.430 3.605 1.00 98.31 88 VAL A CA 1
ATOM 689 C C . VAL A 1 88 ? 13.382 -7.488 2.673 1.00 98.31 88 VAL A C 1
ATOM 691 O O . VAL A 1 88 ? 13.182 -7.797 1.502 1.00 98.31 88 VAL A O 1
ATOM 694 N N . VAL A 1 89 ? 13.005 -6.291 3.138 1.00 98.69 89 VAL A N 1
ATOM 695 C CA . VAL A 1 89 ? 12.351 -5.272 2.293 1.00 98.69 89 VAL A CA 1
ATOM 696 C C . VAL A 1 89 ? 13.285 -4.818 1.168 1.00 98.69 89 VAL A C 1
ATOM 698 O O . VAL A 1 89 ? 12.865 -4.689 0.016 1.00 98.69 89 VAL A O 1
ATOM 701 N N . LYS A 1 90 ? 14.566 -4.596 1.486 1.00 98.50 90 LYS A N 1
ATOM 702 C CA . LYS A 1 90 ? 15.590 -4.239 0.494 1.00 98.50 90 LYS A CA 1
ATOM 703 C C . LYS A 1 90 ? 15.814 -5.356 -0.516 1.00 98.50 90 LYS A C 1
ATOM 705 O O . LYS A 1 90 ? 15.935 -5.068 -1.703 1.00 98.50 90 LYS A O 1
ATOM 710 N N . GLU A 1 91 ? 15.861 -6.601 -0.051 1.00 98.62 91 GLU A N 1
ATOM 711 C CA . GLU A 1 91 ? 15.981 -7.777 -0.913 1.00 98.62 91 GLU A CA 1
ATOM 712 C C . GLU A 1 91 ? 14.779 -7.904 -1.857 1.00 98.62 91 GLU A C 1
ATOM 714 O O . GLU A 1 91 ? 14.960 -8.059 -3.063 1.00 98.62 91 GLU A O 1
ATOM 719 N N . CYS A 1 92 ? 13.554 -7.731 -1.353 1.00 98.69 92 CYS A N 1
ATOM 720 C CA . CYS A 1 92 ? 12.345 -7.691 -2.178 1.00 98.69 92 CYS A CA 1
ATOM 721 C C . CYS A 1 92 ? 12.455 -6.636 -3.291 1.00 98.69 92 CYS A C 1
ATOM 723 O O . CYS A 1 92 ? 12.207 -6.939 -4.459 1.00 98.69 92 CYS A O 1
ATOM 725 N N . LYS A 1 93 ? 12.908 -5.415 -2.964 1.00 98.00 93 LYS A N 1
ATOM 726 C CA . LYS A 1 93 ? 13.062 -4.339 -3.956 1.00 98.00 93 LYS A CA 1
ATOM 727 C C . LYS A 1 93 ? 14.208 -4.523 -4.944 1.00 98.00 93 LYS A C 1
ATOM 729 O O . LYS A 1 93 ? 14.139 -3.925 -6.017 1.00 98.00 93 LYS A O 1
ATOM 734 N N . SER A 1 94 ? 15.251 -5.272 -4.595 1.00 97.94 94 SER A N 1
ATOM 735 C CA . SER A 1 94 ? 16.414 -5.484 -5.465 1.00 97.94 94 SER A CA 1
ATOM 736 C C . SER A 1 94 ? 16.265 -6.699 -6.38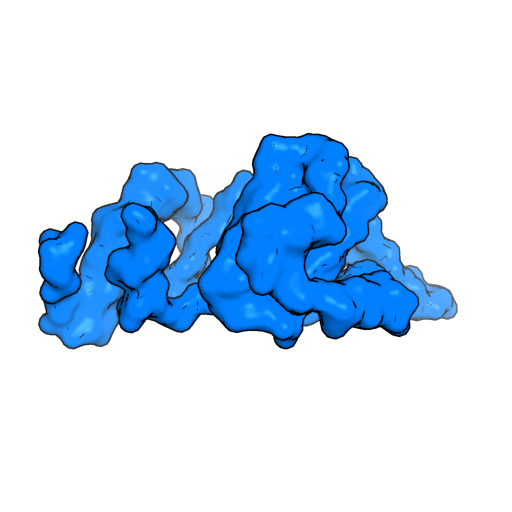0 1.00 97.94 94 SER A C 1
ATOM 738 O O . SER A 1 94 ? 16.865 -6.727 -7.453 1.00 97.94 94 SER A O 1
ATOM 740 N N . THR A 1 95 ? 15.473 -7.693 -5.973 1.00 98.00 95 THR A N 1
ATOM 741 C CA . THR A 1 95 ? 15.321 -8.969 -6.690 1.00 98.00 95 THR A CA 1
ATOM 742 C C . THR A 1 95 ? 14.113 -9.013 -7.622 1.00 98.00 95 THR A C 1
ATOM 744 O O . THR A 1 95 ? 14.096 -9.821 -8.551 1.00 98.00 95 THR A O 1
ATOM 747 N N . ARG A 1 96 ? 13.114 -8.148 -7.412 1.00 98.12 96 ARG A N 1
ATOM 748 C CA . ARG A 1 96 ? 11.869 -8.118 -8.192 1.00 98.12 96 ARG A CA 1
ATOM 749 C C . ARG A 1 96 ? 11.707 -6.801 -8.935 1.00 98.12 96 ARG A C 1
ATOM 751 O O . ARG A 1 96 ? 12.106 -5.737 -8.465 1.00 98.12 96 ARG A O 1
ATOM 758 N N . SER A 1 97 ? 11.086 -6.871 -10.109 1.00 98.12 97 SER A N 1
ATOM 759 C CA . SER A 1 97 ? 10.746 -5.674 -10.873 1.00 98.12 97 SER A CA 1
ATOM 760 C C . SER A 1 97 ? 9.543 -4.962 -10.247 1.00 98.12 97 SER A C 1
ATOM 762 O O . SER A 1 97 ? 8.666 -5.586 -9.653 1.00 98.12 97 SER A O 1
ATOM 764 N N . THR A 1 98 ? 9.463 -3.643 -10.409 1.00 98.25 98 THR A N 1
ATOM 765 C CA . THR A 1 98 ? 8.332 -2.840 -9.917 1.00 98.25 98 THR A CA 1
ATOM 766 C C . THR A 1 98 ? 6.966 -3.316 -10.447 1.00 98.25 98 THR A C 1
ATOM 768 O O . THR A 1 98 ? 6.043 -3.419 -9.639 1.00 98.25 98 THR A O 1
ATOM 771 N N . PRO A 1 99 ? 6.808 -3.700 -11.733 1.00 98.12 99 PRO A N 1
ATOM 772 C CA . PRO A 1 99 ? 5.579 -4.337 -12.209 1.00 98.12 99 PRO A CA 1
ATOM 773 C C . PRO A 1 99 ? 5.230 -5.650 -11.497 1.00 98.12 99 PRO A C 1
ATOM 775 O O . PRO A 1 99 ? 4.063 -5.865 -11.185 1.00 98.12 99 PRO A O 1
ATOM 778 N N . ASP A 1 100 ? 6.216 -6.507 -11.210 1.00 98.06 100 ASP A N 1
ATOM 779 C CA . ASP A 1 100 ? 5.990 -7.769 -10.491 1.00 98.06 100 ASP A CA 1
ATOM 780 C C . ASP A 1 100 ? 5.550 -7.527 -9.040 1.00 98.06 100 ASP A C 1
ATOM 782 O O . ASP A 1 100 ? 4.570 -8.106 -8.574 1.00 98.06 100 ASP A O 1
ATOM 786 N N . ILE A 1 101 ? 6.222 -6.608 -8.342 1.00 98.62 101 ILE A N 1
ATOM 787 C CA . ILE A 1 101 ? 5.873 -6.222 -6.968 1.00 98.62 101 ILE A CA 1
ATOM 788 C C . ILE A 1 101 ? 4.448 -5.664 -6.902 1.00 98.62 101 ILE A C 1
ATOM 790 O O . ILE A 1 101 ? 3.665 -6.026 -6.026 1.00 98.62 101 ILE A O 1
ATOM 794 N N . LEU A 1 102 ? 4.091 -4.786 -7.840 1.00 98.38 102 LEU A N 1
ATOM 795 C CA . LEU A 1 102 ? 2.820 -4.070 -7.804 1.00 98.38 102 LEU A CA 1
ATOM 796 C C . LEU A 1 102 ? 1.646 -4.833 -8.419 1.00 98.38 102 LEU A C 1
ATOM 798 O O . LEU A 1 102 ? 0.512 -4.395 -8.238 1.00 98.38 102 LEU A O 1
ATOM 802 N N . LYS A 1 103 ? 1.872 -5.967 -9.094 1.00 97.19 103 LYS A N 1
ATOM 803 C CA . LYS A 1 103 ? 0.822 -6.715 -9.803 1.00 97.19 103 LYS A CA 1
ATOM 804 C C . LYS A 1 103 ? -0.385 -7.032 -8.915 1.00 97.19 103 LYS A C 1
ATOM 806 O O . LYS A 1 103 ? -1.500 -6.643 -9.244 1.00 97.19 103 LYS A O 1
ATOM 811 N N . LYS A 1 104 ? -0.152 -7.670 -7.762 1.00 97.19 104 LYS A N 1
ATOM 812 C CA . LYS A 1 104 ? -1.209 -8.046 -6.805 1.00 97.19 104 LYS A CA 1
ATOM 813 C C . LYS A 1 104 ? -2.005 -6.828 -6.323 1.00 97.19 104 LYS A C 1
ATOM 815 O O . LYS A 1 104 ? -3.225 -6.876 -6.221 1.00 97.19 104 LYS A O 1
ATOM 820 N N . TYR A 1 105 ? -1.317 -5.732 -6.014 1.00 97.81 105 TYR A N 1
ATOM 821 C CA . TYR A 1 105 ? -1.947 -4.511 -5.506 1.00 97.81 105 TYR A CA 1
ATOM 822 C C . TYR A 1 105 ? -2.712 -3.755 -6.598 1.00 97.81 105 TYR A C 1
ATOM 824 O O . TYR A 1 105 ? -3.725 -3.121 -6.303 1.00 97.81 105 TYR A O 1
ATOM 832 N N . GLY A 1 106 ? -2.260 -3.871 -7.848 1.00 96.38 106 GLY A N 1
ATOM 833 C CA . GLY A 1 106 ? -2.989 -3.419 -9.025 1.00 96.38 106 GLY A CA 1
ATOM 834 C C . GLY A 1 106 ? -4.290 -4.182 -9.204 1.00 96.38 106 GLY A C 1
ATOM 835 O O . GLY A 1 106 ? -5.341 -3.561 -9.202 1.00 96.38 106 GLY A O 1
ATOM 836 N N . GLU A 1 107 ? -4.245 -5.517 -9.207 1.00 95.81 107 GLU A N 1
ATOM 837 C CA . GLU A 1 107 ? -5.443 -6.367 -9.309 1.00 95.81 107 GLU A CA 1
ATOM 838 C C . GLU A 1 107 ? -6.477 -6.052 -8.213 1.00 95.81 107 GLU A C 1
ATOM 840 O O . GLU A 1 107 ? -7.676 -5.970 -8.481 1.00 95.81 107 GLU A O 1
ATOM 845 N N . MET A 1 108 ? -6.017 -5.809 -6.981 1.00 95.44 108 MET A N 1
ATOM 846 C CA . MET A 1 108 ? -6.880 -5.383 -5.876 1.00 95.44 108 MET A CA 1
ATOM 847 C C . MET A 1 108 ? -7.501 -4.000 -6.091 1.00 95.44 108 MET A C 1
ATOM 849 O O . MET A 1 108 ? -8.642 -3.772 -5.698 1.00 95.44 108 MET A O 1
ATOM 853 N N . THR A 1 109 ? -6.747 -3.066 -6.669 1.00 95.38 109 THR A N 1
ATOM 854 C CA . THR A 1 109 ? -7.204 -1.688 -6.870 1.00 95.38 109 THR A CA 1
ATOM 855 C C . THR A 1 109 ? -8.112 -1.568 -8.092 1.00 95.38 109 THR A C 1
ATOM 857 O O . THR A 1 109 ? -9.106 -0.851 -8.028 1.00 95.38 109 THR A O 1
ATOM 860 N N . ASP A 1 110 ? -7.828 -2.308 -9.165 1.00 93.94 110 ASP A N 1
ATOM 861 C CA . ASP A 1 110 ? -8.623 -2.361 -10.398 1.00 93.94 110 ASP A CA 1
ATOM 862 C C . ASP A 1 110 ? -10.014 -2.969 -10.166 1.00 93.94 110 ASP A C 1
ATOM 864 O O . ASP A 1 110 ? -10.965 -2.659 -10.884 1.00 93.94 110 ASP A O 1
ATOM 868 N N . ALA A 1 111 ? -10.162 -3.800 -9.129 1.00 93.88 111 ALA A N 1
ATOM 869 C CA . ALA A 1 111 ? -11.460 -4.294 -8.678 1.00 93.88 111 ALA A CA 1
ATOM 870 C C . ALA A 1 111 ? -12.362 -3.185 -8.091 1.00 93.88 111 ALA A C 1
ATOM 872 O O . ALA A 1 111 ? -13.555 -3.411 -7.876 1.00 93.88 111 ALA A O 1
ATOM 873 N N . LEU A 1 112 ? -11.815 -1.993 -7.823 1.00 93.00 112 LEU A N 1
ATOM 874 C CA . LEU A 1 112 ? -12.520 -0.851 -7.247 1.00 93.00 112 LEU A CA 1
ATOM 875 C C . LEU A 1 112 ? -12.743 0.240 -8.307 1.00 93.00 112 LEU A C 1
ATOM 877 O O . LEU A 1 112 ? -11.846 0.582 -9.071 1.00 93.00 112 LEU A O 1
ATOM 881 N N . ASP A 1 113 ? -13.911 0.892 -8.296 1.00 91.25 113 ASP A N 1
ATOM 882 C CA . ASP A 1 113 ? -14.166 2.099 -9.109 1.00 91.25 113 ASP A CA 1
ATOM 883 C C . ASP A 1 113 ? -13.525 3.348 -8.465 1.00 91.25 113 ASP A C 1
ATOM 885 O O . ASP A 1 113 ? -14.198 4.268 -7.974 1.00 91.25 113 ASP A O 1
ATOM 889 N N . LEU A 1 114 ? -12.193 3.337 -8.388 1.00 91.62 114 LEU A N 1
ATOM 890 C CA . LEU A 1 114 ? -11.400 4.314 -7.652 1.00 91.62 114 LEU A CA 1
ATOM 891 C C . LEU A 1 114 ? -11.469 5.710 -8.293 1.00 91.62 114 LEU A C 1
ATOM 893 O O . LEU A 1 114 ? -10.902 5.982 -9.353 1.00 91.62 114 LEU A O 1
ATOM 897 N N . SER A 1 115 ? -12.098 6.657 -7.595 1.00 87.06 115 SER A N 1
ATOM 898 C CA . SER A 1 115 ? -12.184 8.048 -8.052 1.00 87.06 115 SER A CA 1
ATOM 899 C C . SER A 1 115 ? -10.972 8.888 -7.621 1.00 87.06 115 SER A C 1
ATOM 901 O O . SER A 1 115 ? -10.439 9.658 -8.431 1.00 87.06 115 SER A O 1
ATOM 903 N N . PHE A 1 116 ? -10.480 8.711 -6.390 1.00 90.81 116 PHE A N 1
ATOM 904 C CA . PHE A 1 116 ? -9.330 9.433 -5.832 1.00 90.81 116 PHE A CA 1
ATOM 905 C C . PHE A 1 116 ? -8.587 8.625 -4.752 1.00 90.81 116 PHE A C 1
ATOM 907 O O . PHE A 1 116 ? -9.081 7.610 -4.263 1.00 90.81 116 PHE A O 1
ATOM 914 N N . VAL A 1 117 ? -7.402 9.106 -4.370 1.00 92.56 117 VAL A N 1
ATOM 915 C CA . VAL A 1 117 ? -6.575 8.562 -3.280 1.00 92.56 117 VAL A CA 1
ATOM 916 C C . VAL A 1 117 ? -6.362 9.614 -2.173 1.00 92.56 117 VAL A C 1
ATOM 918 O O . VAL A 1 117 ? -6.362 10.807 -2.490 1.00 92.56 117 VAL A O 1
ATOM 921 N N . PRO A 1 118 ? -6.167 9.215 -0.898 1.00 93.81 118 PRO A N 1
ATOM 922 C CA . PRO A 1 118 ? -6.357 7.854 -0.387 1.00 93.81 118 PRO A CA 1
ATOM 923 C C . PRO A 1 118 ? -7.837 7.436 -0.445 1.00 93.81 118 PRO A C 1
ATOM 925 O O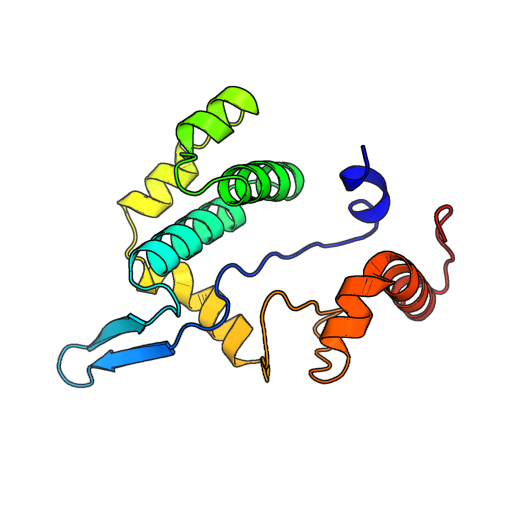 . PRO A 1 118 ? -8.716 8.283 -0.575 1.00 93.81 118 PRO A O 1
ATOM 928 N N . SER A 1 119 ? -8.096 6.133 -0.366 1.00 94.44 119 SER A N 1
ATOM 929 C CA . SER A 1 119 ? -9.434 5.532 -0.297 1.00 94.44 119 SER A CA 1
ATOM 930 C C . SER A 1 119 ? -9.459 4.446 0.782 1.00 94.44 119 SER A C 1
ATOM 932 O O . SER A 1 119 ? -8.412 3.908 1.137 1.00 94.44 119 SER A O 1
ATOM 934 N N . VAL A 1 120 ? -10.641 4.154 1.323 1.00 94.25 120 VAL A N 1
ATOM 935 C CA . VAL A 1 120 ? -10.869 3.226 2.438 1.00 94.25 120 VAL A CA 1
ATOM 936 C C . VAL A 1 120 ? -12.063 2.322 2.127 1.00 94.25 120 VAL A C 1
ATOM 938 O O . VAL A 1 120 ? -13.113 2.781 1.664 1.00 94.25 120 VAL A O 1
ATOM 941 N N . THR A 1 121 ? -11.908 1.036 2.431 1.00 92.62 121 THR A N 1
ATOM 942 C CA . THR A 1 121 ? -12.965 0.020 2.405 1.00 92.62 121 THR A CA 1
ATOM 943 C C . THR A 1 121 ? -13.183 -0.544 3.807 1.00 92.62 121 THR A C 1
ATOM 945 O O . THR A 1 121 ? -12.282 -0.535 4.644 1.00 92.62 121 THR A O 1
ATOM 948 N N . PHE A 1 122 ? -14.394 -1.037 4.061 1.00 92.81 122 PHE A N 1
ATOM 949 C CA . PHE A 1 122 ? -14.715 -1.844 5.238 1.00 92.81 122 PHE A CA 1
ATOM 950 C C . PHE A 1 122 ? -15.281 -3.170 4.735 1.00 92.81 122 PHE A C 1
ATOM 952 O O . PHE A 1 122 ? -16.264 -3.151 3.993 1.00 92.81 122 PHE A O 1
ATOM 959 N N . ASP A 1 123 ? -14.659 -4.295 5.099 1.00 90.62 123 ASP A N 1
ATOM 960 C CA . ASP A 1 123 ? -15.028 -5.637 4.617 1.00 90.62 123 ASP A CA 1
ATOM 961 C C . ASP A 1 123 ? -15.233 -5.691 3.090 1.00 90.62 123 ASP A C 1
ATOM 963 O O . ASP A 1 123 ? -16.283 -6.120 2.608 1.00 90.62 123 ASP A O 1
ATOM 967 N N . ASP A 1 124 ? -14.271 -5.147 2.336 1.00 87.12 124 ASP A N 1
ATOM 968 C CA . ASP A 1 124 ? -14.267 -5.077 0.864 1.00 87.12 124 ASP A CA 1
ATOM 969 C C . ASP A 1 124 ? -15.451 -4.330 0.221 1.00 87.12 124 ASP A C 1
ATOM 971 O O . ASP A 1 124 ? -15.601 -4.295 -1.001 1.00 87.12 124 ASP A O 1
ATOM 975 N N . LYS A 1 125 ? -16.280 -3.645 1.017 1.00 91.69 125 LYS A N 1
ATOM 976 C CA . LYS A 1 125 ? -17.371 -2.805 0.512 1.00 91.69 125 LYS A CA 1
ATOM 977 C C . LYS A 1 125 ? -16.844 -1.419 0.176 1.00 91.69 125 LYS A C 1
ATOM 979 O O . LYS A 1 125 ? -16.654 -0.570 1.050 1.00 91.69 125 LYS A O 1
ATOM 984 N N . PHE A 1 126 ? -16.632 -1.183 -1.112 1.00 93.88 126 PHE A N 1
ATOM 985 C CA . PHE A 1 126 ? -16.206 0.112 -1.623 1.00 93.88 126 PHE A CA 1
ATOM 986 C C . PHE A 1 126 ? -17.398 0.979 -2.044 1.00 93.88 126 PHE A C 1
ATOM 988 O O . PHE A 1 126 ? -18.179 0.615 -2.919 1.00 93.88 126 PHE A O 1
ATOM 995 N N . ASP A 1 127 ? -17.513 2.163 -1.441 1.00 93.38 127 ASP A N 1
ATOM 996 C CA . ASP A 1 127 ? -18.470 3.197 -1.847 1.00 93.38 127 ASP A CA 1
ATOM 997 C C . ASP A 1 127 ? -17.707 4.403 -2.394 1.00 93.38 127 ASP A C 1
ATOM 999 O O . ASP A 1 127 ? -17.155 5.206 -1.634 1.00 93.38 127 ASP A O 1
ATOM 1003 N N . ARG A 1 128 ? -17.690 4.543 -3.723 1.00 93.81 128 ARG A N 1
ATOM 1004 C CA . ARG A 1 128 ? -16.963 5.613 -4.420 1.00 93.81 128 ARG A CA 1
ATOM 1005 C C . ARG A 1 128 ? -17.404 7.024 -4.018 1.00 93.81 128 ARG A C 1
ATOM 1007 O O . ARG A 1 128 ? -16.605 7.957 -4.087 1.00 93.81 128 ARG A O 1
ATOM 1014 N N . TRP A 1 129 ? -18.667 7.199 -3.625 1.00 93.88 129 TRP A N 1
ATOM 1015 C CA . TRP A 1 129 ? -19.265 8.507 -3.348 1.00 93.88 129 TRP A CA 1
ATOM 1016 C C . TRP A 1 129 ? -19.040 8.938 -1.902 1.00 93.88 129 TRP A C 1
ATOM 1018 O O . TRP A 1 129 ? -19.015 10.133 -1.604 1.00 93.88 129 TRP A O 1
ATOM 1028 N N . ARG A 1 130 ? -18.836 7.974 -0.999 1.00 93.38 130 ARG A N 1
ATOM 1029 C CA . ARG A 1 130 ? -18.623 8.225 0.431 1.00 93.38 130 ARG A CA 1
ATOM 1030 C C . ARG A 1 130 ? -17.166 8.254 0.861 1.00 93.38 130 ARG A C 1
ATOM 1032 O O . ARG A 1 130 ? -16.918 8.564 2.021 1.00 93.38 130 ARG A O 1
ATOM 1039 N N . GLN A 1 131 ? -16.206 8.036 -0.035 1.00 94.50 131 GLN A N 1
ATOM 1040 C CA . GLN A 1 131 ? -14.782 7.997 0.322 1.00 94.50 131 GLN A CA 1
ATOM 1041 C C . GLN A 1 131 ? -14.323 9.215 1.144 1.00 94.50 131 GLN A C 1
ATOM 1043 O O . GLN A 1 131 ? -13.706 9.053 2.193 1.00 94.50 131 GLN A O 1
ATOM 1048 N N . ARG A 1 132 ? -14.701 10.444 0.755 1.00 94.38 132 ARG A N 1
ATOM 1049 C CA . ARG A 1 132 ? -14.347 11.651 1.534 1.00 94.38 132 ARG A CA 1
ATOM 1050 C C . ARG A 1 132 ? -14.959 11.611 2.930 1.00 94.38 132 ARG A C 1
ATOM 1052 O O . ARG A 1 132 ? -14.293 11.914 3.912 1.00 94.38 132 ARG A O 1
ATOM 1059 N N . TYR A 1 133 ? -16.228 11.223 3.011 1.00 94.31 133 TYR A N 1
ATOM 1060 C CA . TYR A 1 133 ? -16.940 11.107 4.275 1.00 94.31 133 TYR A CA 1
ATOM 1061 C C . TYR A 1 133 ? -16.301 10.052 5.188 1.00 94.31 133 TYR A C 1
ATOM 1063 O O . TYR A 1 133 ? -16.106 10.335 6.367 1.00 94.31 133 TYR A O 1
ATOM 1071 N N . PHE A 1 134 ? -15.905 8.897 4.643 1.00 94.19 134 PHE A N 1
ATOM 1072 C CA . PHE A 1 134 ? -15.199 7.846 5.377 1.00 94.19 134 PHE A CA 1
ATOM 1073 C C . PHE A 1 134 ? -13.853 8.326 5.913 1.00 94.19 134 PHE A C 1
ATOM 1075 O O . PHE A 1 134 ? -13.570 8.111 7.083 1.00 94.19 134 PHE A O 1
ATOM 1082 N N . ILE A 1 135 ? -13.060 9.031 5.105 1.00 92.81 135 ILE A N 1
ATOM 1083 C CA . ILE A 1 135 ? -11.742 9.533 5.519 1.00 92.81 135 ILE A CA 1
ATOM 1084 C C . ILE A 1 135 ? -11.872 10.582 6.629 1.00 92.81 135 ILE A C 1
ATOM 1086 O O . ILE A 1 135 ? -11.205 10.478 7.655 1.00 92.81 135 ILE A O 1
ATOM 1090 N N . TYR A 1 136 ? -12.756 11.573 6.467 1.00 94.38 136 TYR A N 1
ATOM 1091 C CA . TYR A 1 136 ? -12.906 12.652 7.452 1.00 94.38 136 TYR A CA 1
ATOM 1092 C C . TYR A 1 136 ? -13.631 12.227 8.736 1.00 94.38 136 TYR A C 1
ATOM 1094 O O . TYR A 1 136 ? -13.475 12.887 9.759 1.00 94.38 136 TYR A O 1
ATOM 1102 N N . ASN A 1 137 ? -14.412 11.142 8.701 1.00 93.88 137 ASN A N 1
ATOM 1103 C CA . ASN A 1 137 ? -15.196 10.661 9.844 1.00 93.88 137 ASN A CA 1
ATOM 1104 C C . ASN A 1 137 ? -14.815 9.231 10.249 1.00 93.88 137 ASN A C 1
ATOM 1106 O O . ASN A 1 137 ? -15.638 8.528 10.836 1.00 93.88 137 ASN A O 1
ATOM 1110 N N . PHE A 1 138 ? -13.586 8.795 9.944 1.00 92.12 138 PHE A N 1
ATOM 1111 C CA . PHE A 1 138 ? -13.168 7.399 10.091 1.00 92.12 138 PHE A CA 1
ATOM 1112 C C . PHE A 1 138 ? -13.529 6.779 11.453 1.00 92.12 138 PHE A C 1
ATOM 1114 O O . PHE A 1 138 ? -14.151 5.721 11.429 1.00 92.12 138 PHE A O 1
ATOM 1121 N N . PRO A 1 139 ? -13.273 7.415 12.620 1.00 92.25 139 PRO A N 1
ATOM 1122 C CA . PRO A 1 139 ? -13.641 6.834 13.917 1.00 92.25 139 PRO A CA 1
ATOM 1123 C C . PRO A 1 139 ? -15.140 6.533 14.056 1.00 92.25 139 PRO A C 1
ATOM 1125 O O . PRO A 1 139 ? -15.521 5.457 14.507 1.00 92.25 139 PRO A O 1
ATOM 1128 N N . ILE A 1 140 ? -15.998 7.458 13.613 1.00 93.62 140 ILE A N 1
ATOM 1129 C CA . ILE A 1 140 ? -17.461 7.317 13.692 1.00 93.62 140 ILE A CA 1
ATOM 1130 C C . ILE A 1 140 ? -17.929 6.176 12.784 1.00 93.62 140 ILE A C 1
ATOM 1132 O O . ILE A 1 140 ? -18.756 5.355 13.182 1.00 93.62 140 ILE A O 1
ATOM 1136 N N . ILE A 1 141 ? -17.397 6.116 11.561 1.00 94.06 141 ILE A N 1
ATOM 1137 C CA . ILE A 1 141 ? -17.754 5.072 10.595 1.00 94.06 141 ILE A CA 1
ATOM 1138 C C . ILE A 1 141 ? -17.265 3.718 11.070 1.00 94.06 141 ILE A C 1
ATOM 1140 O O . ILE A 1 141 ? -18.048 2.777 11.082 1.00 94.06 141 ILE A O 1
ATOM 1144 N N . PHE A 1 142 ? -16.026 3.644 11.546 1.00 93.81 142 PHE A N 1
ATOM 1145 C CA . PHE A 1 142 ? -15.469 2.436 12.122 1.00 93.81 142 PHE A CA 1
ATOM 1146 C C . PHE A 1 142 ? -16.363 1.884 13.233 1.00 93.81 142 PHE A C 1
ATOM 1148 O O . PHE A 1 142 ? -16.751 0.722 13.181 1.00 93.81 142 PHE A O 1
ATOM 1155 N N . CYS A 1 143 ? -16.738 2.717 14.210 1.00 94.44 143 CYS A N 1
ATOM 1156 C CA . CYS A 1 143 ? -17.627 2.318 15.301 1.00 94.44 143 CYS A CA 1
ATOM 1157 C C . CYS A 1 143 ? -18.949 1.742 14.800 1.00 94.44 143 CYS A C 1
ATOM 1159 O O . CYS A 1 143 ? -19.404 0.706 15.285 1.00 94.44 143 CYS A O 1
ATOM 1161 N N . ARG A 1 144 ? -19.554 2.406 13.810 1.00 94.81 144 ARG A N 1
ATOM 1162 C CA . ARG A 1 144 ? -20.812 1.964 13.214 1.00 94.81 144 ARG A CA 1
ATOM 1163 C C . ARG A 1 144 ? -20.655 0.625 12.502 1.00 94.81 144 ARG A C 1
ATOM 1165 O O . ARG A 1 144 ? -21.454 -0.271 12.743 1.00 94.81 144 ARG A O 1
ATOM 1172 N N . GLU A 1 145 ? -19.647 0.476 11.646 1.00 94.81 145 GLU A N 1
ATOM 1173 C CA . GLU A 1 145 ? -19.427 -0.774 10.910 1.00 94.81 145 GLU A CA 1
ATOM 1174 C C . GLU A 1 145 ? -19.056 -1.927 11.858 1.00 94.81 145 GLU A C 1
ATOM 1176 O O . GLU A 1 145 ? -19.561 -3.037 11.700 1.00 94.81 145 GLU A O 1
ATOM 1181 N N . TYR A 1 146 ? -18.268 -1.658 12.904 1.00 95.38 146 TYR A N 1
ATOM 1182 C CA . TYR A 1 146 ? -17.931 -2.647 13.927 1.00 95.38 146 TYR A CA 1
ATOM 1183 C C . TYR A 1 146 ? -19.173 -3.123 14.694 1.00 95.38 146 TYR A C 1
ATOM 1185 O O . TYR A 1 146 ? -19.393 -4.328 14.833 1.00 95.38 146 TYR A O 1
ATOM 1193 N N . ASN A 1 147 ? -20.022 -2.194 15.149 1.00 95.81 147 ASN A N 1
ATOM 1194 C CA . ASN A 1 147 ? -21.276 -2.535 15.817 1.00 95.81 147 ASN A CA 1
ATOM 1195 C C . ASN A 1 147 ? -22.229 -3.291 14.880 1.00 95.81 147 ASN A C 1
ATOM 1197 O O . ASN A 1 147 ? -22.758 -4.323 15.274 1.00 95.81 147 ASN A O 1
ATOM 1201 N N . ASN A 1 148 ? -22.377 -2.857 13.626 1.00 95.44 148 ASN A N 1
ATOM 1202 C CA . ASN A 1 148 ? -23.212 -3.544 12.637 1.00 95.44 148 ASN A CA 1
ATOM 1203 C C . ASN A 1 148 ? -22.767 -4.996 12.399 1.00 95.44 148 ASN A C 1
ATOM 1205 O O . ASN A 1 148 ? -23.606 -5.869 12.185 1.00 95.44 148 ASN A O 1
ATOM 1209 N N . LYS A 1 149 ? -21.453 -5.255 12.411 1.00 95.44 149 LYS A N 1
ATOM 1210 C CA . LYS A 1 149 ? -20.883 -6.582 12.150 1.00 95.44 149 LYS A CA 1
ATOM 1211 C C . LYS A 1 149 ? -20.947 -7.506 13.363 1.00 95.44 149 LYS A C 1
ATOM 1213 O O . LYS A 1 149 ? -21.314 -8.669 13.224 1.00 95.44 149 LYS A O 1
ATOM 1218 N N . PHE A 1 150 ? -20.564 -7.005 14.535 1.00 96.12 150 PHE A N 1
ATOM 1219 C CA . PHE A 1 150 ? -20.359 -7.829 15.730 1.00 96.12 150 PHE A CA 1
ATOM 1220 C C . PHE A 1 150 ? -21.434 -7.651 16.803 1.00 96.12 150 PHE A C 1
ATOM 1222 O O . PHE A 1 150 ? -21.439 -8.396 17.779 1.00 96.12 150 PHE A O 1
ATOM 1229 N N . ASN A 1 151 ? -22.332 -6.675 16.646 1.00 97.19 151 ASN A N 1
ATOM 1230 C CA . ASN A 1 151 ? -23.307 -6.256 17.654 1.00 97.19 151 ASN A CA 1
ATOM 1231 C C . ASN A 1 151 ? -22.653 -5.870 18.998 1.00 97.19 151 ASN A C 1
ATOM 1233 O O . ASN A 1 151 ? -23.166 -6.169 20.076 1.00 97.19 151 ASN A O 1
ATOM 1237 N N . ILE A 1 152 ? -21.481 -5.228 18.927 1.00 95.31 152 ILE A N 1
ATOM 1238 C CA . ILE A 1 152 ? -20.674 -4.792 20.075 1.00 95.31 152 ILE A CA 1
ATOM 1239 C C . ILE A 1 152 ? -20.307 -3.318 19.891 1.00 95.31 152 ILE A C 1
ATOM 1241 O O . ILE A 1 152 ? -19.859 -2.916 18.819 1.00 95.31 152 ILE A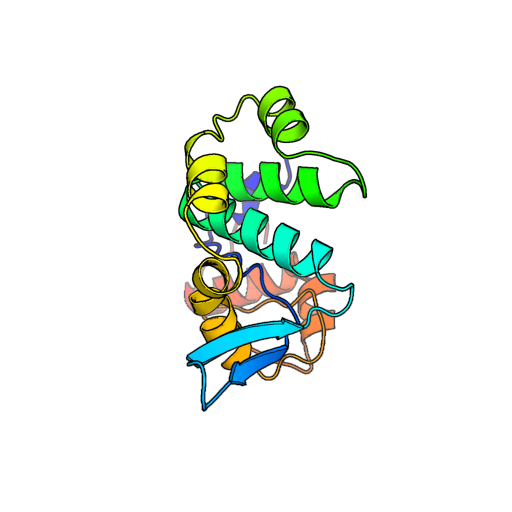 O 1
ATOM 1245 N N . SER A 1 153 ? -20.454 -2.516 20.946 1.00 94.75 153 SER A N 1
ATOM 1246 C CA . SER A 1 153 ? -19.897 -1.159 21.008 1.00 94.75 153 SER A CA 1
ATOM 1247 C C . SER A 1 153 ? -18.527 -1.200 21.679 1.00 94.75 153 SER A C 1
ATOM 1249 O O . SER A 1 153 ? -18.392 -1.715 22.789 1.00 94.75 153 SER A O 1
ATOM 1251 N N . LEU A 1 154 ? -17.502 -0.698 20.991 1.00 91.50 154 LEU A N 1
ATOM 1252 C CA . LEU A 1 154 ? -16.148 -0.625 21.544 1.00 91.50 154 LEU A CA 1
ATOM 1253 C C . LEU A 1 154 ? -16.059 0.491 22.594 1.00 91.50 154 LEU A C 1
ATOM 1255 O O . LEU A 1 154 ? -16.793 1.454 22.468 1.00 91.50 154 LEU A O 1
ATOM 1259 N N . PRO A 1 155 ? -15.146 0.432 23.578 1.00 89.56 155 PRO A N 1
ATOM 1260 C CA . PRO A 1 155 ? -15.037 1.465 24.620 1.00 89.56 155 PRO A CA 1
ATOM 1261 C C . PRO A 1 155 ? -14.691 2.877 24.123 1.00 89.56 155 PRO A C 1
ATOM 1263 O O . PRO A 1 155 ? -14.923 3.853 24.827 1.00 89.56 155 PRO A O 1
ATOM 1266 N N . GLN A 1 156 ? -14.045 2.971 22.959 1.00 84.06 156 GLN A N 1
ATOM 1267 C CA . GLN A 1 156 ? -13.722 4.234 22.288 1.00 84.06 156 GLN A CA 1
ATOM 1268 C C . GLN A 1 156 ? -14.813 4.693 21.302 1.00 84.06 156 GLN A C 1
ATOM 1270 O O . GLN A 1 156 ? -14.659 5.729 20.652 1.00 84.06 156 GLN A O 1
ATOM 1275 N N . CYS A 1 157 ? -15.864 3.883 21.178 1.00 88.56 157 CYS A N 1
ATOM 1276 C CA . CYS A 1 157 ? -17.166 4.229 20.642 1.00 88.56 157 CYS A CA 1
ATOM 1277 C C . CYS A 1 157 ? -18.112 4.507 21.834 1.00 88.56 157 CYS A C 1
ATOM 1279 O O . CYS A 1 157 ? -19.168 5.106 21.573 1.00 88.56 157 CYS A O 1
#